Protein AF-A0A0C3BVA1-F1 (afdb_monomer)

Mean predicted aligned error: 8.03 Å

Radius of gyration: 16.5 Å; Cα contacts (8 Å, |Δi|>4): 68; chains: 1; bounding box: 39×29×45 Å

pLDDT: mean 85.55, std 10.21, range [56.78, 96.56]

Organism: Hebeloma cylindrosporum (NCBI:txid76867)

Foldseek 3Di:
DDPVVVVVVVCVVVVVVVPDDLVVLLVVLLVVFDWDFDDQDPVRDTDTATDVVSLVVQLPPDVSSVVSSVPRPRND

Structure (mmCIF, N/CA/C/O backbone):
data_AF-A0A0C3BVA1-F1
#
_entry.id   AF-A0A0C3BVA1-F1
#
loop_
_atom_site.group_PDB
_atom_site.id
_atom_site.type_symbol
_atom_site.label_atom_id
_atom_site.label_alt_id
_atom_site.label_comp_id
_atom_site.label_asym_id
_atom_site.label_entity_id
_atom_site.label_seq_id
_atom_site.pdbx_PDB_ins_code
_atom_site.Cartn_x
_atom_site.Cartn_y
_atom_site.Cartn_z
_atom_site.occupancy
_atom_site.B_iso_or_equiv
_atom_site.auth_seq_id
_atom_site.auth_comp_id
_atom_site.auth_asym_id
_atom_site.auth_atom_id
_atom_site.pdbx_PDB_model_num
ATOM 1 N N . LYS A 1 1 ? -14.840 -20.809 20.533 1.00 56.78 1 LYS A N 1
ATOM 2 C CA . LYS A 1 1 ? -14.655 -19.351 20.356 1.00 56.78 1 LYS A CA 1
ATOM 3 C C . LYS A 1 1 ? -15.819 -18.857 19.524 1.00 56.78 1 LYS A C 1
ATOM 5 O O . LYS A 1 1 ? -16.031 -19.433 18.461 1.00 56.78 1 LYS A O 1
ATOM 10 N N . SER A 1 2 ? -16.612 -17.925 20.050 1.00 81.94 2 SER A N 1
ATOM 11 C CA . SER A 1 2 ? -17.702 -17.310 19.289 1.00 81.94 2 SER A CA 1
ATOM 12 C C . SER A 1 2 ? -17.118 -16.438 18.172 1.00 81.94 2 SER A C 1
ATOM 14 O O . SER A 1 2 ? -15.989 -15.957 18.291 1.00 81.94 2 SER A O 1
ATOM 16 N N . LEU A 1 3 ? -17.872 -16.233 17.090 1.00 79.38 3 LEU A N 1
ATOM 17 C CA . LEU A 1 3 ? -17.521 -15.270 16.041 1.00 79.38 3 LEU A CA 1
ATOM 18 C C . LEU A 1 3 ? -17.360 -13.859 16.629 1.00 79.38 3 LEU A C 1
ATOM 20 O O . LEU A 1 3 ? -16.460 -13.129 16.224 1.00 79.38 3 LEU A O 1
ATOM 24 N N . ASP A 1 4 ? -18.175 -13.514 17.625 1.00 82.06 4 ASP A N 1
ATOM 25 C CA . ASP A 1 4 ? -18.107 -12.224 18.313 1.00 82.06 4 ASP A CA 1
ATOM 26 C C . ASP A 1 4 ? -16.796 -12.034 19.081 1.00 82.06 4 ASP A C 1
ATOM 28 O O . ASP A 1 4 ? -16.193 -10.967 18.987 1.00 82.06 4 ASP A O 1
ATOM 32 N N . ASP A 1 5 ? -16.302 -13.075 19.762 1.00 81.38 5 ASP A N 1
ATOM 33 C CA . ASP A 1 5 ? -15.010 -13.026 20.464 1.00 81.38 5 ASP A CA 1
ATOM 34 C C . ASP A 1 5 ? -13.871 -12.783 19.462 1.00 81.38 5 ASP A C 1
ATOM 36 O O . ASP A 1 5 ? -12.988 -11.958 19.683 1.00 81.38 5 ASP A O 1
ATOM 40 N N . PHE A 1 6 ? -13.922 -13.467 18.312 1.00 78.12 6 PHE A N 1
ATOM 41 C CA . PHE A 1 6 ? -12.934 -13.308 17.247 1.00 78.12 6 PHE A CA 1
ATOM 42 C C . PHE A 1 6 ? -12.962 -11.896 16.650 1.00 78.12 6 PHE A C 1
ATOM 44 O O . PHE A 1 6 ? -11.908 -11.291 16.459 1.00 78.12 6 PHE A O 1
ATOM 51 N N . ILE A 1 7 ? -14.151 -11.352 16.374 1.00 78.94 7 ILE A N 1
ATOM 52 C CA . ILE A 1 7 ? -14.306 -9.982 15.873 1.00 78.94 7 ILE A CA 1
ATOM 53 C C . ILE A 1 7 ? -13.777 -8.984 16.906 1.00 78.94 7 ILE A C 1
ATOM 55 O O . ILE A 1 7 ? -13.013 -8.093 16.542 1.00 78.94 7 ILE A O 1
ATOM 59 N N . HIS A 1 8 ? -14.133 -9.139 18.182 1.00 78.50 8 HIS A N 1
ATOM 60 C CA . HIS A 1 8 ? -13.717 -8.234 19.250 1.00 78.50 8 HIS A CA 1
ATOM 61 C C . HIS A 1 8 ? -12.189 -8.190 19.414 1.00 78.50 8 HIS A C 1
ATOM 63 O O . HIS A 1 8 ? -11.606 -7.102 19.427 1.00 78.50 8 HIS A O 1
ATOM 69 N N . ASP A 1 9 ? -11.536 -9.355 19.421 1.00 73.62 9 ASP A N 1
ATOM 70 C CA . ASP A 1 9 ? -10.075 -9.469 19.508 1.00 73.62 9 ASP A CA 1
ATOM 71 C C . ASP A 1 9 ? -9.369 -8.775 18.324 1.00 73.62 9 ASP A C 1
ATOM 73 O O . ASP A 1 9 ? -8.326 -8.137 18.488 1.00 73.62 9 ASP A O 1
ATOM 77 N N . HIS A 1 10 ? -9.951 -8.841 17.122 1.00 72.56 10 HIS A N 1
ATOM 78 C CA . HIS A 1 10 ? -9.374 -8.224 15.922 1.00 72.56 10 HIS A CA 1
ATOM 79 C C . HIS A 1 10 ? -9.712 -6.734 15.792 1.00 72.56 10 HIS A C 1
ATOM 81 O O . HIS A 1 10 ? -8.928 -5.977 15.220 1.00 72.56 10 HIS A O 1
ATOM 87 N N . VAL A 1 11 ? -10.833 -6.270 16.349 1.00 70.75 11 VAL A N 1
ATOM 88 C CA . VAL A 1 11 ? -11.196 -4.844 16.369 1.00 70.75 11 VAL A CA 1
ATOM 89 C C . VAL A 1 11 ? -10.168 -4.030 17.151 1.00 70.75 11 VAL A C 1
ATOM 91 O O . VAL A 1 11 ? -9.800 -2.945 16.701 1.00 70.75 11 VAL A O 1
ATOM 94 N N . ALA A 1 12 ? -9.658 -4.556 18.266 1.00 66.81 12 ALA A N 1
ATOM 95 C CA . ALA A 1 12 ? -8.613 -3.896 19.046 1.00 66.81 12 ALA A CA 1
ATOM 96 C C . ALA A 1 12 ? -7.327 -3.673 18.226 1.00 66.81 12 ALA A C 1
ATOM 98 O O . ALA A 1 12 ? -6.748 -2.588 18.266 1.00 66.81 12 ALA A O 1
ATOM 99 N N . LEU A 1 13 ? -6.924 -4.661 17.420 1.00 66.75 13 LEU A N 1
ATOM 100 C CA . LEU A 1 13 ? -5.752 -4.572 16.541 1.00 66.75 13 LEU A CA 1
ATOM 101 C C . LEU A 1 13 ? -5.983 -3.621 15.358 1.00 66.75 13 LEU A C 1
ATOM 103 O O . LEU A 1 13 ? -5.120 -2.811 15.019 1.00 66.75 13 LEU A O 1
ATOM 107 N N . LEU A 1 14 ? -7.167 -3.684 14.747 1.00 68.69 14 LEU A N 1
ATOM 108 C CA . LEU A 1 14 ? -7.534 -2.830 13.617 1.00 68.69 14 LEU A CA 1
ATOM 109 C C . LEU A 1 14 ? -7.748 -1.367 14.033 1.00 68.69 14 LEU A C 1
ATOM 111 O O . LEU A 1 14 ? -7.546 -0.473 13.214 1.00 68.69 14 LEU A O 1
ATOM 115 N N . SER A 1 15 ? -8.139 -1.110 15.284 1.00 69.69 15 SER A N 1
ATOM 116 C CA . SER A 1 15 ? -8.353 0.236 15.835 1.00 69.69 15 SER A CA 1
ATOM 117 C C . SER A 1 15 ? -7.117 1.123 15.674 1.00 69.69 15 SER A C 1
ATOM 119 O O . SER A 1 15 ? -7.205 2.216 15.118 1.00 69.69 15 SER A O 1
ATOM 121 N N . SER A 1 16 ? -5.945 0.631 16.077 1.00 71.38 16 SER A N 1
ATOM 122 C CA . SER A 1 16 ? -4.704 1.410 16.035 1.00 71.38 16 SER A CA 1
ATOM 123 C C . SER A 1 16 ? -4.282 1.748 14.605 1.00 71.38 16 SER A C 1
ATOM 125 O O . SER A 1 16 ? -3.912 2.883 14.321 1.00 71.38 16 SER A O 1
ATOM 127 N N . VAL A 1 17 ? -4.406 0.790 13.681 1.00 77.00 17 VAL A N 1
ATOM 128 C CA . VAL A 1 17 ? -4.020 0.983 12.274 1.00 77.00 17 VAL A CA 1
ATOM 129 C C . VAL A 1 17 ? -4.989 1.915 11.536 1.00 77.00 17 VAL A C 1
ATOM 131 O O . VAL A 1 17 ? -4.592 2.634 10.623 1.00 77.00 17 VAL A O 1
ATOM 134 N N . ARG A 1 18 ? -6.260 1.971 11.956 1.00 73.31 18 ARG A N 1
ATOM 135 C CA . ARG A 1 18 ? -7.257 2.917 11.420 1.00 73.31 18 ARG A CA 1
ATOM 136 C C . ARG A 1 18 ? -7.000 4.371 11.811 1.00 73.31 18 ARG A C 1
ATOM 138 O O . ARG A 1 18 ? -7.510 5.253 11.131 1.00 73.31 18 ARG A O 1
ATOM 145 N N . ASN A 1 19 ? -6.230 4.604 12.871 1.00 82.56 19 ASN A N 1
ATOM 146 C CA . ASN A 1 19 ? -5.893 5.939 13.363 1.00 82.56 19 ASN A CA 1
ATOM 147 C C . ASN A 1 19 ? -4.523 6.431 12.876 1.00 82.56 19 ASN A C 1
ATOM 149 O O . ASN A 1 19 ? -4.091 7.510 13.278 1.00 82.56 19 ASN A O 1
ATOM 153 N N . LEU A 1 20 ? -3.82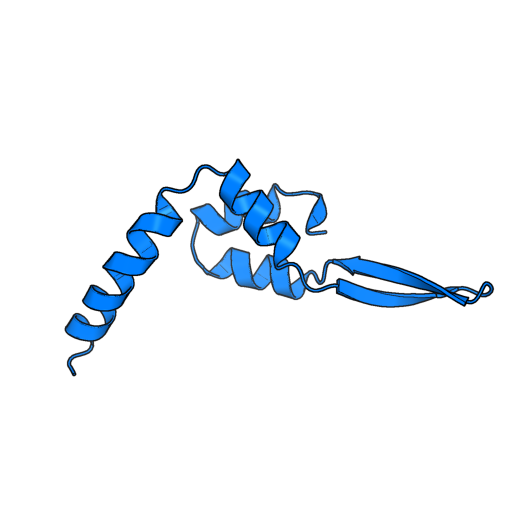6 5.657 12.037 1.00 90.00 20 LEU A N 1
ATOM 154 C CA . LEU A 1 20 ? -2.571 6.111 11.453 1.00 90.00 20 LEU A CA 1
ATOM 155 C C . LEU A 1 20 ? -2.823 7.298 10.513 1.00 90.00 20 LEU A C 1
ATOM 157 O O . LEU A 1 20 ? -3.744 7.225 9.690 1.00 90.00 20 LEU A O 1
ATOM 161 N N . PRO A 1 21 ? -1.993 8.354 10.588 1.00 92.69 21 PRO A N 1
ATOM 162 C CA . PRO A 1 21 ? -1.928 9.377 9.556 1.00 92.69 21 PRO A CA 1
ATOM 163 C C . PRO A 1 21 ? -1.714 8.747 8.172 1.00 92.69 21 PRO A C 1
ATOM 165 O O . PRO A 1 21 ? -1.039 7.712 8.074 1.00 92.69 21 PRO A O 1
ATOM 168 N N . PRO A 1 22 ? -2.281 9.337 7.110 1.00 94.00 22 PRO A N 1
ATOM 169 C CA . PRO A 1 22 ? -2.181 8.785 5.765 1.00 94.00 22 PRO A CA 1
ATOM 170 C C . PRO A 1 22 ? -0.727 8.637 5.306 1.00 94.00 22 PRO A C 1
ATOM 172 O O . PRO A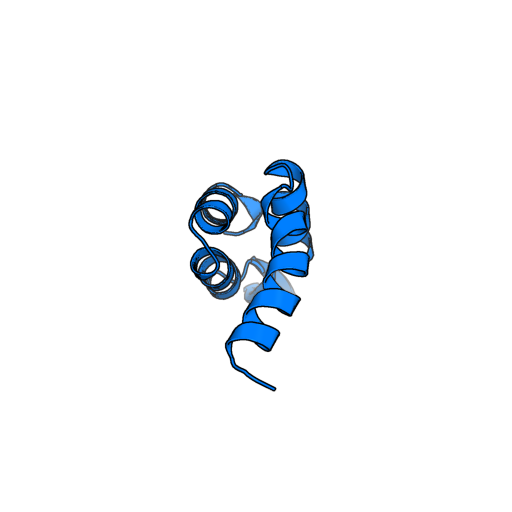 1 22 ? -0.424 7.663 4.630 1.00 94.00 22 PRO A O 1
ATOM 175 N N . GLU A 1 23 ? 0.176 9.514 5.749 1.00 95.56 23 GLU A N 1
ATOM 176 C CA . GLU A 1 23 ? 1.603 9.485 5.412 1.00 95.56 23 GLU A CA 1
ATOM 177 C C . GLU A 1 23 ? 2.295 8.237 5.981 1.00 95.56 23 GLU A C 1
ATOM 179 O O . GLU A 1 23 ? 3.080 7.583 5.301 1.00 95.56 23 GLU A O 1
ATOM 184 N N . LEU A 1 24 ? 1.962 7.850 7.220 1.00 95.56 24 LEU A N 1
ATOM 185 C CA . LEU A 1 24 ? 2.512 6.630 7.821 1.00 95.56 24 LEU A CA 1
ATOM 186 C C . LEU A 1 24 ? 1.936 5.376 7.166 1.00 95.56 24 LEU A C 1
ATOM 188 O O . LEU A 1 24 ? 2.630 4.369 7.038 1.00 95.56 24 LEU A O 1
ATOM 192 N N . LEU A 1 25 ? 0.663 5.419 6.774 1.00 94.31 25 LEU A N 1
ATOM 193 C CA . LEU A 1 25 ? 0.027 4.300 6.091 1.00 94.31 25 LEU A CA 1
ATOM 194 C C . LEU A 1 25 ? 0.591 4.118 4.671 1.00 94.31 25 LEU A C 1
ATOM 196 O O . LEU A 1 25 ? 0.851 2.987 4.269 1.00 94.31 25 LEU A O 1
ATOM 200 N N . GLU A 1 26 ? 0.844 5.216 3.958 1.00 95.62 26 GLU A N 1
ATOM 201 C CA . GLU A 1 26 ? 1.551 5.244 2.673 1.00 95.62 26 GLU A CA 1
ATOM 202 C C . GLU A 1 26 ? 2.963 4.658 2.795 1.00 95.62 26 GLU A C 1
ATOM 204 O O . GLU A 1 26 ? 3.311 3.740 2.050 1.00 95.62 26 GLU A O 1
ATOM 209 N N . ASP A 1 27 ? 3.746 5.104 3.780 1.00 96.50 27 ASP A N 1
ATOM 210 C CA . ASP A 1 27 ? 5.090 4.575 4.036 1.00 96.50 27 ASP A CA 1
ATOM 211 C C . ASP A 1 27 ? 5.076 3.060 4.289 1.00 96.50 27 ASP A C 1
ATOM 213 O O . ASP A 1 27 ? 5.953 2.330 3.813 1.00 96.50 27 ASP A O 1
ATOM 217 N N . ILE A 1 28 ? 4.082 2.565 5.034 1.00 95.06 28 ILE A N 1
ATOM 218 C CA . ILE A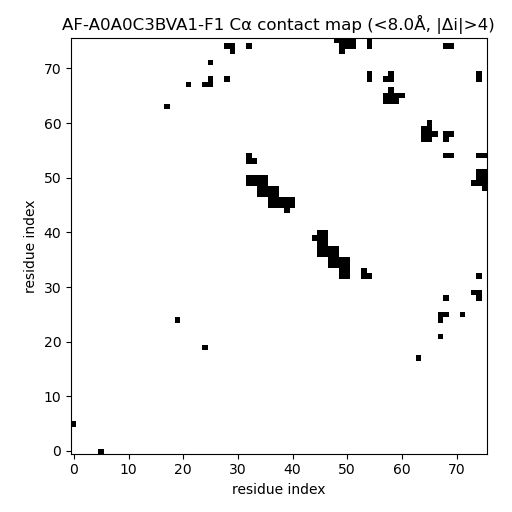 1 28 ? 3.893 1.127 5.258 1.00 95.06 28 ILE A CA 1
ATOM 219 C C . ILE A 1 28 ? 3.582 0.426 3.934 1.00 95.06 28 ILE A C 1
ATOM 221 O O . ILE A 1 28 ? 4.213 -0.583 3.619 1.00 95.06 28 ILE A O 1
ATOM 225 N N . PHE A 1 29 ? 2.644 0.950 3.143 1.00 95.50 29 PHE A N 1
ATOM 226 C CA . PHE A 1 29 ? 2.261 0.347 1.867 1.00 95.50 29 PHE A CA 1
ATOM 227 C C . PHE A 1 29 ? 3.440 0.259 0.897 1.00 95.50 29 PHE A C 1
ATOM 229 O O . PHE A 1 29 ? 3.675 -0.813 0.341 1.00 95.50 29 PHE A O 1
ATOM 236 N N . LEU A 1 30 ? 4.230 1.325 0.752 1.00 94.88 30 LEU A N 1
ATOM 237 C CA . LEU A 1 30 ? 5.412 1.350 -0.116 1.00 94.88 30 LEU A CA 1
ATOM 238 C C . LEU A 1 30 ? 6.470 0.327 0.315 1.00 94.88 30 LEU A C 1
ATOM 240 O O . LEU A 1 30 ? 7.045 -0.367 -0.520 1.00 94.88 30 LEU A O 1
ATOM 244 N N . ARG A 1 31 ? 6.693 0.167 1.625 1.00 94.00 31 ARG A N 1
ATOM 245 C CA . ARG A 1 31 ? 7.641 -0.827 2.162 1.00 94.00 31 ARG A CA 1
ATOM 246 C C . ARG A 1 31 ? 7.158 -2.265 2.007 1.00 94.00 31 ARG A C 1
ATOM 248 O O . ARG A 1 31 ? 7.980 -3.174 1.937 1.00 94.00 31 ARG A O 1
ATOM 255 N N . CYS A 1 32 ? 5.845 -2.470 1.981 1.00 92.94 32 CYS A N 1
ATOM 256 C CA . CYS A 1 32 ? 5.227 -3.779 1.794 1.00 92.94 32 CYS A CA 1
ATOM 257 C C . CYS A 1 32 ? 4.895 -4.093 0.329 1.00 92.94 32 CYS A C 1
ATOM 259 O O . CYS A 1 32 ? 4.463 -5.210 0.051 1.00 92.94 32 CYS A O 1
ATOM 261 N N . THR A 1 33 ? 5.079 -3.138 -0.588 1.00 91.44 33 THR A N 1
ATOM 262 C CA . THR A 1 33 ? 4.742 -3.300 -2.004 1.00 91.44 33 THR A CA 1
ATOM 263 C C . THR A 1 33 ? 5.539 -4.450 -2.605 1.00 91.44 33 THR A C 1
ATOM 265 O O . THR A 1 33 ? 6.766 -4.502 -2.492 1.00 91.44 33 THR A O 1
ATOM 268 N N . SER A 1 34 ? 4.833 -5.390 -3.233 1.00 88.06 34 SER A N 1
ATOM 269 C CA . SER A 1 34 ? 5.457 -6.436 -4.034 1.00 88.06 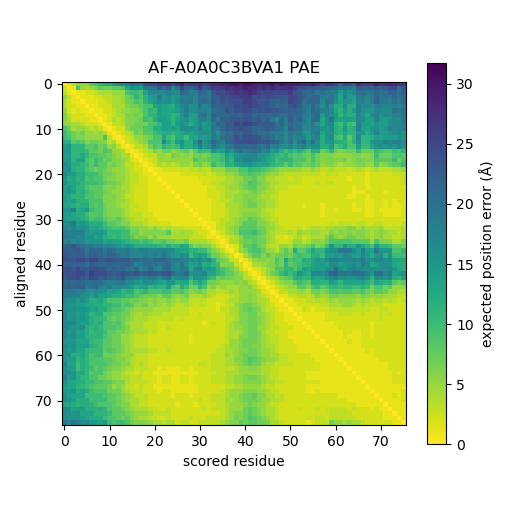34 SER A CA 1
ATOM 270 C C . SER A 1 34 ? 5.857 -5.876 -5.391 1.00 88.06 34 SER A C 1
ATOM 272 O O . SER A 1 34 ? 5.099 -5.140 -6.015 1.00 88.06 34 SER A O 1
ATOM 274 N N . TRP A 1 35 ? 7.049 -6.247 -5.849 1.00 88.38 35 TRP A N 1
ATOM 275 C CA . TRP A 1 35 ? 7.606 -5.797 -7.120 1.00 88.38 35 TRP A CA 1
ATOM 276 C C . TRP A 1 35 ? 7.584 -6.951 -8.116 1.00 88.38 35 TRP A C 1
ATOM 278 O O . TRP A 1 35 ? 8.013 -8.062 -7.793 1.00 88.38 35 TRP A O 1
ATOM 288 N N . VAL A 1 36 ? 7.091 -6.696 -9.324 1.00 84.62 36 VAL A N 1
ATOM 289 C CA . VAL A 1 36 ? 7.038 -7.672 -10.413 1.00 84.62 36 VAL A CA 1
ATOM 290 C C . VAL A 1 36 ? 8.089 -7.305 -11.449 1.00 84.62 36 VAL A C 1
ATOM 292 O O . VAL A 1 36 ? 8.204 -6.151 -11.864 1.00 84.62 36 VAL A O 1
ATOM 295 N N . ARG A 1 37 ? 8.855 -8.302 -11.900 1.00 79.31 37 ARG A N 1
ATOM 296 C CA . ARG A 1 37 ? 9.743 -8.146 -13.053 1.00 79.31 37 ARG A CA 1
ATOM 297 C C . ARG A 1 37 ? 8.887 -8.147 -14.313 1.00 79.31 37 ARG A C 1
ATOM 299 O O . ARG A 1 37 ? 8.300 -9.177 -14.640 1.00 79.31 37 ARG A O 1
ATOM 306 N N . LYS A 1 38 ? 8.810 -7.016 -15.014 1.00 70.69 38 LYS A N 1
ATOM 307 C CA . LYS A 1 38 ? 8.016 -6.939 -16.247 1.00 70.69 38 LYS A CA 1
ATOM 308 C C . LYS A 1 38 ? 8.796 -7.384 -17.478 1.00 70.69 38 LYS A C 1
ATOM 310 O O . LYS A 1 38 ? 8.271 -8.185 -18.243 1.00 70.69 38 LYS A O 1
ATOM 315 N N . PHE A 1 39 ? 10.033 -6.915 -17.656 1.00 69.44 39 PHE A N 1
ATOM 316 C CA . PHE A 1 39 ? 10.848 -7.247 -18.829 1.00 69.44 39 PHE A CA 1
ATOM 317 C C . PHE A 1 39 ? 12.346 -7.229 -18.506 1.00 69.44 39 PHE A C 1
ATOM 319 O O . PHE A 1 39 ? 12.803 -6.483 -17.638 1.00 69.44 39 PHE A O 1
ATOM 326 N N . GLU A 1 40 ? 13.096 -8.054 -19.232 1.00 61.66 40 GLU A N 1
ATOM 327 C CA . GLU A 1 40 ? 14.550 -7.983 -19.334 1.00 61.66 40 GLU A CA 1
ATOM 328 C C . GLU A 1 40 ? 14.855 -7.220 -20.627 1.00 61.66 40 GLU A C 1
ATOM 330 O O . GLU A 1 40 ? 14.354 -7.576 -21.695 1.00 61.66 40 GLU A O 1
ATOM 335 N N . THR A 1 41 ? 15.569 -6.101 -20.526 1.00 68.94 41 THR A N 1
ATOM 336 C CA . THR A 1 41 ? 15.956 -5.330 -21.720 1.00 68.94 41 THR A CA 1
ATOM 337 C C . THR A 1 41 ? 17.130 -6.002 -22.433 1.00 68.94 41 THR A C 1
ATOM 339 O O . THR A 1 41 ? 17.848 -6.796 -21.825 1.00 68.94 41 THR A O 1
ATOM 342 N N . ASP A 1 42 ? 17.405 -5.614 -23.683 1.00 75.00 42 ASP A N 1
ATOM 343 C CA . ASP A 1 42 ? 18.578 -6.080 -24.450 1.00 75.00 42 ASP A CA 1
ATOM 344 C C . ASP A 1 42 ? 19.928 -5.834 -23.731 1.00 75.00 42 ASP A C 1
ATOM 346 O O . ASP A 1 42 ? 20.955 -6.394 -24.108 1.00 75.00 42 ASP A O 1
ATOM 350 N N . LEU A 1 43 ? 19.933 -5.000 -22.683 1.00 77.88 43 LEU A N 1
ATOM 351 C CA . LEU A 1 43 ? 21.083 -4.673 -21.836 1.00 77.88 43 LEU A CA 1
ATOM 352 C C . LEU A 1 43 ? 21.152 -5.499 -20.534 1.00 77.88 43 LEU A C 1
ATOM 354 O O . LEU A 1 43 ? 21.929 -5.151 -19.646 1.00 77.88 43 LEU A O 1
ATOM 358 N N . CYS A 1 44 ? 20.338 -6.551 -20.384 1.00 74.19 44 CYS A N 1
ATOM 359 C CA . CYS A 1 44 ? 20.181 -7.323 -19.140 1.00 74.19 44 CYS A CA 1
ATOM 360 C C . CYS A 1 44 ? 19.799 -6.450 -17.929 1.00 74.19 44 CYS A C 1
ATOM 362 O O . CYS A 1 44 ? 20.188 -6.727 -16.794 1.00 74.19 44 CYS A O 1
ATOM 364 N N . VAL A 1 45 ? 19.059 -5.360 -18.161 1.00 77.50 45 VAL A N 1
ATOM 365 C CA . VAL A 1 45 ? 18.526 -4.529 -17.074 1.00 77.50 45 VAL A CA 1
ATOM 366 C C . VAL A 1 45 ? 17.159 -5.069 -16.684 1.00 77.50 45 VAL A C 1
ATOM 368 O O . VAL A 1 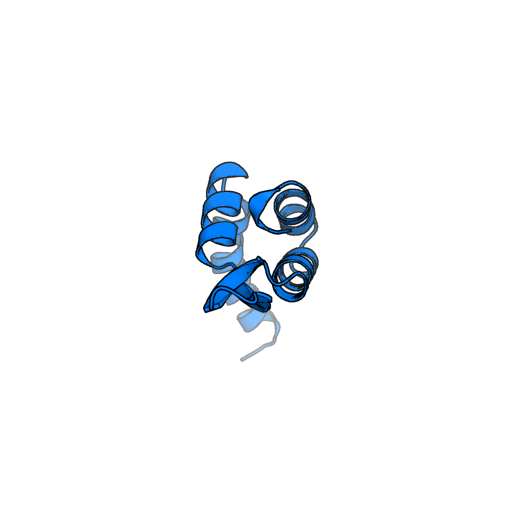45 ? 16.244 -5.093 -17.512 1.00 77.50 45 VAL A O 1
ATOM 371 N N . GLU A 1 46 ? 17.030 -5.477 -15.423 1.00 78.69 46 GLU A N 1
ATOM 372 C CA . GLU A 1 46 ? 15.756 -5.855 -14.818 1.00 78.69 46 GLU A CA 1
ATOM 373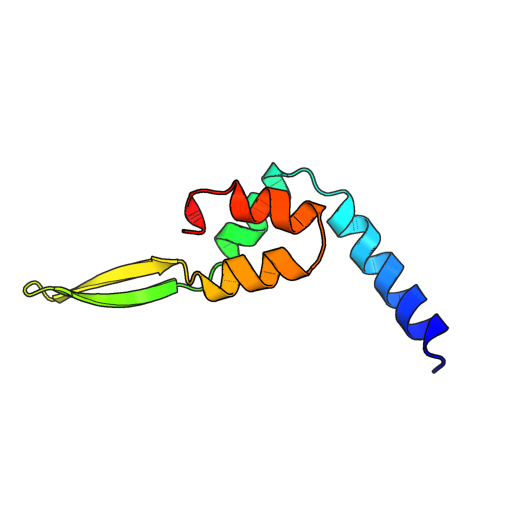 C C . GLU A 1 46 ? 14.967 -4.601 -14.445 1.00 78.69 46 GLU A C 1
ATOM 375 O O . GLU A 1 46 ? 15.392 -3.815 -13.596 1.00 78.69 46 GLU A O 1
ATOM 380 N N . ILE A 1 47 ? 13.801 -4.420 -15.067 1.00 82.12 47 ILE A N 1
ATOM 381 C CA . ILE A 1 47 ? 12.858 -3.372 -14.674 1.00 82.12 47 ILE A CA 1
ATOM 382 C C . ILE A 1 47 ? 11.853 -3.984 -13.697 1.00 82.12 47 ILE A C 1
ATOM 384 O O . ILE A 1 47 ? 11.090 -4.893 -14.047 1.00 82.12 47 ILE A O 1
ATOM 388 N N . LEU A 1 48 ? 11.888 -3.488 -12.460 1.00 85.06 48 LEU A N 1
ATOM 389 C CA . LEU A 1 48 ? 10.927 -3.807 -11.413 1.00 85.06 48 LEU A CA 1
ATOM 390 C C . LEU A 1 48 ? 9.843 -2.736 -11.392 1.00 85.06 48 LEU A C 1
ATOM 392 O O . LEU A 1 48 ? 10.146 -1.549 -11.301 1.00 85.06 48 LEU A O 1
ATOM 396 N N . GLU A 1 49 ? 8.590 -3.169 -11.436 1.00 88.94 49 GLU A N 1
ATOM 397 C CA . GLU A 1 49 ? 7.432 -2.294 -11.274 1.00 88.94 49 GLU A CA 1
ATOM 398 C C . GLU A 1 49 ? 6.579 -2.771 -10.093 1.00 88.94 49 GLU A C 1
ATOM 400 O O . GLU A 1 49 ? 6.581 -3.971 -9.791 1.00 88.94 49 GLU A O 1
ATOM 405 N N . PRO A 1 50 ? 5.860 -1.869 -9.406 1.00 90.31 50 PRO A N 1
ATOM 406 C CA . PRO A 1 50 ? 4.897 -2.254 -8.381 1.00 90.31 50 PRO A CA 1
ATOM 407 C C . PRO A 1 50 ? 3.866 -3.245 -8.932 1.00 90.31 50 PRO A C 1
ATOM 409 O O . PRO A 1 50 ? 3.386 -3.093 -10.054 1.00 90.31 50 PRO A O 1
ATOM 412 N N . ASP A 1 51 ? 3.505 -4.261 -8.147 1.00 92.06 51 ASP A N 1
ATOM 413 C CA . ASP A 1 51 ? 2.412 -5.175 -8.479 1.00 92.06 51 ASP A CA 1
ATOM 414 C C . ASP A 1 51 ? 1.055 -4.482 -8.268 1.00 92.06 51 ASP A C 1
ATOM 416 O O . ASP A 1 51 ? 0.653 -4.262 -7.117 1.00 92.06 51 ASP A O 1
ATOM 420 N N . PRO A 1 52 ? 0.272 -4.213 -9.329 1.00 91.00 52 PRO A N 1
ATOM 421 C CA . PRO A 1 52 ? -1.041 -3.600 -9.169 1.00 91.00 52 PRO A CA 1
ATOM 422 C C . PRO A 1 52 ? -1.997 -4.473 -8.345 1.00 91.00 52 PRO A C 1
ATOM 424 O O . PRO A 1 52 ? -2.910 -3.952 -7.701 1.00 91.00 52 PRO A O 1
ATOM 427 N N . ALA A 1 53 ? -1.809 -5.800 -8.329 1.00 92.94 53 ALA A N 1
ATOM 428 C CA . ALA A 1 53 ? -2.649 -6.705 -7.550 1.00 92.94 53 ALA A CA 1
ATOM 429 C C . ALA A 1 53 ? -2.511 -6.454 -6.041 1.00 92.94 53 ALA A C 1
ATOM 431 O O . ALA A 1 53 ? -3.507 -6.517 -5.312 1.00 92.94 53 ALA A O 1
ATOM 432 N N . PHE A 1 54 ? -1.312 -6.095 -5.576 1.00 93.19 54 PHE A N 1
ATOM 433 C CA . PHE A 1 54 ? -1.077 -5.723 -4.184 1.00 93.19 54 PHE A CA 1
ATOM 434 C C . PHE A 1 54 ? -1.848 -4.452 -3.815 1.00 93.19 54 PHE A C 1
ATOM 436 O O . PHE A 1 54 ? -2.629 -4.458 -2.859 1.00 93.19 54 PHE A O 1
ATOM 443 N N . THR A 1 55 ? -1.734 -3.400 -4.625 1.00 93.44 55 THR A N 1
ATOM 444 C CA . THR A 1 55 ? -2.462 -2.132 -4.443 1.00 93.44 55 THR A CA 1
ATOM 445 C C . THR A 1 55 ? -3.979 -2.330 -4.435 1.00 93.44 55 THR A C 1
ATOM 447 O O . THR A 1 55 ? -4.699 -1.780 -3.589 1.00 93.44 55 THR A O 1
ATOM 450 N N . LEU A 1 56 ? -4.485 -3.180 -5.333 1.00 94.88 56 LEU A N 1
ATOM 451 C CA . LEU A 1 56 ? -5.899 -3.541 -5.383 1.00 94.88 56 LEU A CA 1
ATOM 452 C C . LEU A 1 56 ? -6.340 -4.318 -4.139 1.00 94.88 56 LEU A C 1
ATOM 454 O O . LEU A 1 56 ? -7.433 -4.055 -3.634 1.00 94.88 56 LEU A O 1
ATOM 458 N N . SER A 1 57 ? -5.506 -5.220 -3.613 1.00 95.25 57 SER A N 1
ATOM 459 C CA . SER A 1 57 ? -5.805 -5.978 -2.391 1.00 95.25 57 SER A CA 1
ATOM 460 C C . SER A 1 57 ? -5.943 -5.067 -1.164 1.00 95.25 57 SER A C 1
ATOM 462 O O . SER A 1 57 ? -6.933 -5.161 -0.434 1.00 95.25 57 SER A O 1
ATOM 464 N N . LEU A 1 58 ? -5.034 -4.099 -0.997 1.00 93.44 58 LEU A N 1
ATOM 465 C CA . LEU A 1 58 ? -5.095 -3.100 0.076 1.00 93.44 58 LEU A CA 1
ATOM 466 C C . LEU A 1 58 ? -6.354 -2.232 -0.037 1.00 93.44 58 LEU A C 1
ATOM 468 O O . LEU A 1 58 ? -7.019 -1.932 0.959 1.00 93.44 58 LEU A O 1
ATOM 472 N N . SER A 1 59 ? -6.747 -1.911 -1.270 1.00 93.50 59 SER A N 1
ATOM 473 C CA . SER A 1 59 ? -7.958 -1.147 -1.582 1.00 93.50 59 SER A CA 1
ATOM 474 C C . SER A 1 59 ? -9.273 -1.864 -1.230 1.00 93.50 59 SER A C 1
ATOM 476 O O . SER A 1 59 ? -10.335 -1.224 -1.211 1.00 93.50 59 SER A O 1
ATOM 478 N N . GLN A 1 60 ? -9.239 -3.169 -0.933 1.00 94.50 60 GLN A N 1
ATOM 479 C CA . GLN A 1 60 ? -10.408 -3.934 -0.478 1.00 94.50 60 GLN A CA 1
ATOM 480 C C . GLN A 1 60 ? -10.546 -4.010 1.049 1.00 94.50 60 GLN A C 1
ATOM 482 O O . GLN A 1 60 ? -11.604 -4.411 1.526 1.00 94.50 60 GLN A O 1
ATOM 487 N N . VAL A 1 61 ? -9.544 -3.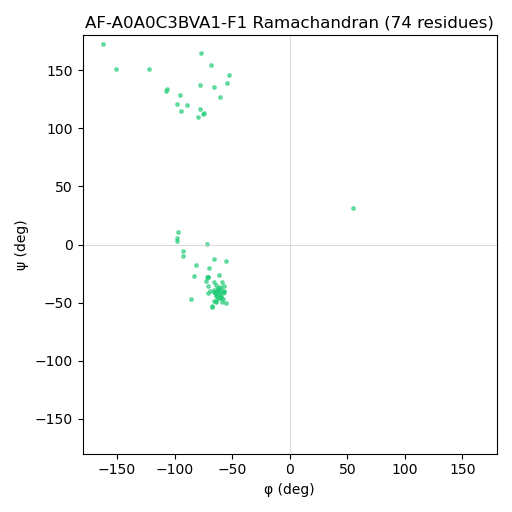582 1.828 1.00 90.81 61 VAL A N 1
ATOM 488 C CA . VAL A 1 61 ? -9.585 -3.672 3.301 1.00 90.81 61 VAL A CA 1
ATOM 489 C C . VAL A 1 61 ? -10.647 -2.743 3.891 1.00 90.81 61 VAL A C 1
ATOM 491 O O . VAL A 1 61 ? -11.501 -3.165 4.669 1.00 90.81 61 VAL A O 1
ATOM 494 N N . CYS A 1 62 ? -10.613 -1.456 3.534 1.00 90.25 62 CYS A N 1
ATOM 495 C CA . CYS A 1 62 ? -11.640 -0.488 3.917 1.00 90.25 62 CYS A CA 1
ATOM 496 C C . CYS A 1 62 ? -11.593 0.769 3.033 1.00 90.25 62 CYS A C 1
ATOM 498 O O . CYS A 1 62 ? -10.658 0.971 2.258 1.00 90.25 62 CYS A O 1
ATOM 500 N N . ARG A 1 63 ? -12.586 1.661 3.182 1.00 92.19 63 ARG A N 1
ATOM 501 C CA . ARG A 1 63 ? -12.636 2.935 2.439 1.00 92.19 63 ARG A CA 1
ATOM 502 C C . ARG A 1 63 ? -11.393 3.801 2.666 1.00 92.19 63 ARG A C 1
ATOM 504 O O . ARG A 1 63 ? -10.921 4.403 1.714 1.00 92.19 63 ARG A O 1
ATOM 511 N N . TYR A 1 64 ? -10.878 3.860 3.895 1.00 93.56 64 TYR A N 1
ATOM 512 C CA . TYR A 1 64 ? -9.709 4.680 4.221 1.00 93.56 64 TYR A CA 1
ATOM 513 C C . TYR A 1 64 ? -8.450 4.178 3.504 1.00 93.56 64 TYR A C 1
ATOM 515 O O . TYR A 1 64 ? -7.795 4.946 2.808 1.00 93.56 64 TYR A O 1
ATOM 523 N N . TRP A 1 65 ? -8.182 2.871 3.580 1.00 94.44 65 TRP A N 1
ATOM 524 C CA . TRP A 1 65 ? -7.033 2.248 2.916 1.00 94.44 65 TRP A CA 1
ATOM 525 C C . TRP A 1 65 ? -7.096 2.387 1.400 1.00 94.44 65 TRP A C 1
ATOM 527 O O . TRP A 1 65 ? -6.082 2.667 0.778 1.00 94.44 65 TRP A O 1
ATOM 537 N N . ARG A 1 66 ? -8.291 2.265 0.812 1.00 96.06 66 ARG A N 1
ATOM 538 C CA . ARG A 1 66 ? -8.499 2.526 -0.616 1.00 96.06 66 ARG A CA 1
ATOM 539 C C . ARG A 1 66 ? -8.100 3.940 -1.010 1.00 96.06 66 ARG A C 1
ATOM 541 O O . ARG A 1 66 ? -7.424 4.107 -2.015 1.00 96.06 66 ARG A O 1
ATOM 548 N N . THR A 1 67 ? -8.529 4.943 -0.245 1.00 96.56 67 THR A N 1
ATOM 549 C CA . THR A 1 67 ? -8.180 6.339 -0.533 1.00 96.56 67 THR A CA 1
ATOM 550 C C . THR A 1 67 ? -6.669 6.537 -0.516 1.00 96.56 67 THR A C 1
ATOM 552 O O . THR A 1 67 ? -6.148 7.154 -1.436 1.00 96.56 67 THR A O 1
ATOM 555 N N . VAL A 1 68 ? -5.976 5.987 0.486 1.00 96.12 68 VAL A N 1
ATOM 556 C CA . VAL A 1 68 ? -4.515 6.108 0.596 1.00 96.12 68 VAL A CA 1
ATOM 557 C C . VAL A 1 68 ? -3.816 5.346 -0.534 1.00 96.12 68 VAL A C 1
ATOM 559 O O . VAL A 1 68 ? -3.091 5.956 -1.304 1.00 96.12 68 VAL A O 1
ATOM 562 N N . ALA A 1 69 ? -4.119 4.058 -0.729 1.00 95.12 69 ALA A N 1
ATOM 563 C CA . ALA A 1 69 ? -3.460 3.217 -1.734 1.00 95.12 69 ALA A CA 1
ATOM 564 C C . ALA A 1 69 ? -3.627 3.733 -3.176 1.00 95.12 69 ALA A C 1
ATOM 566 O O . ALA A 1 69 ? -2.699 3.659 -3.975 1.00 95.12 69 ALA A O 1
ATOM 567 N N . VAL A 1 70 ? -4.800 4.274 -3.526 1.00 94.94 70 VAL A N 1
ATOM 568 C CA . VAL A 1 70 ? -5.028 4.865 -4.857 1.00 94.94 70 VAL A CA 1
ATOM 569 C C . VAL A 1 70 ? -4.302 6.205 -5.014 1.00 94.94 70 VAL A C 1
ATOM 571 O O . VAL A 1 70 ? -3.893 6.539 -6.122 1.00 94.94 70 VAL A O 1
ATOM 574 N N . ALA A 1 71 ? -4.143 6.972 -3.932 1.00 95.62 71 ALA A N 1
ATOM 575 C CA . ALA A 1 71 ? -3.485 8.275 -3.963 1.00 95.62 71 ALA A CA 1
ATOM 576 C C . ALA A 1 71 ? -1.949 8.194 -3.934 1.00 95.62 71 ALA A C 1
ATOM 578 O O . ALA A 1 71 ? -1.309 9.176 -4.297 1.00 95.62 71 ALA A O 1
ATOM 579 N N . THR A 1 72 ? -1.367 7.061 -3.529 1.00 95.69 72 THR A N 1
ATOM 580 C CA . THR A 1 72 ? 0.084 6.847 -3.446 1.00 95.69 72 THR A CA 1
ATOM 581 C C . THR A 1 72 ? 0.685 6.524 -4.824 1.00 95.69 72 THR A C 1
ATOM 583 O O . THR A 1 72 ? 0.481 5.418 -5.329 1.00 95.69 72 THR A O 1
ATOM 586 N N . PRO A 1 73 ? 1.478 7.423 -5.443 1.00 93.06 73 PRO A N 1
ATOM 587 C CA . PRO A 1 73 ? 1.995 7.204 -6.796 1.00 93.06 73 PRO A CA 1
ATOM 588 C C . PRO A 1 73 ? 2.978 6.034 -6.906 1.00 93.06 73 PRO A C 1
ATOM 590 O O . PRO A 1 73 ? 2.993 5.361 -7.923 1.00 93.06 73 PRO A O 1
ATOM 593 N N . GLY A 1 74 ? 3.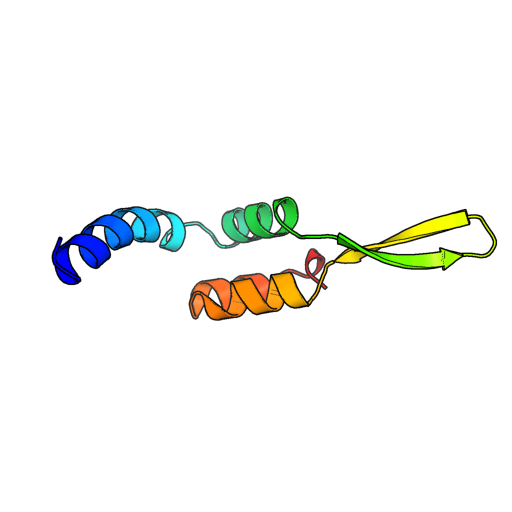773 5.756 -5.865 1.00 91.31 74 GLY A N 1
ATOM 594 C CA . GLY A 1 74 ? 4.773 4.677 -5.882 1.00 91.31 74 GLY A CA 1
ATOM 595 C C . GLY A 1 74 ? 4.201 3.253 -5.837 1.00 91.31 74 GLY A C 1
ATOM 596 O O . GLY A 1 74 ? 4.967 2.295 -5.807 1.00 91.31 74 GLY A O 1
ATOM 597 N N . MET A 1 75 ? 2.875 3.113 -5.798 1.00 91.50 75 MET A N 1
ATOM 598 C CA . MET A 1 75 ? 2.159 1.834 -5.811 1.00 91.50 75 MET A CA 1
ATOM 599 C C . MET A 1 75 ? 1.635 1.439 -7.206 1.00 91.50 75 MET A C 1
ATOM 601 O O . MET A 1 75 ? 0.906 0.447 -7.322 1.00 91.50 75 MET A O 1
ATOM 605 N N . TRP A 1 76 ? 1.976 2.212 -8.239 1.00 91.00 76 TRP A N 1
ATOM 606 C CA . TRP A 1 76 ? 1.548 2.050 -9.631 1.00 91.00 76 TRP A CA 1
ATOM 607 C C . TRP A 1 76 ? 2.742 2.146 -10.578 1.00 91.00 76 TRP A C 1
ATOM 609 O O . TRP A 1 76 ? 2.674 1.487 -11.638 1.00 91.00 76 TRP A O 1
#

Secondary structure (DSSP, 8-state):
--HHHHHHHHHHHHHHHHTS-HHHHHHHHHHH--EEEEEE-TT--EEEEE-HHHHHHHTTT-HHHHHHHHH-GGG-

Solvent-accessible surface area (backbone atoms only — n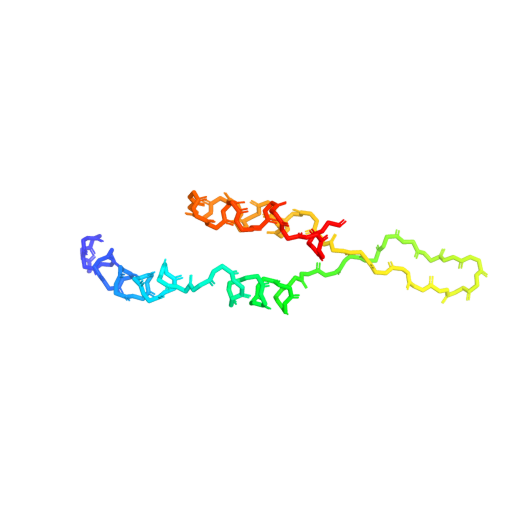ot comparable to full-atom values): 4532 Å² total; per-residue (Å²): 133,57,71,65,57,55,50,54,65,46,47,63,61,50,50,60,66,70,68,51,54,65,70,59,51,46,54,50,48,61,75,67,57,51,69,40,78,78,51,74,45,101,80,74,48,78,44,71,41,44,33,57,67,55,41,54,55,49,38,67,75,40,74,68,46,24,56,45,46,73,68,40,72,85,45,95

Sequence (76 aa):
KSLDDFIHDHVALLSSVRNLPPELLEDIFLRCTSWVRKFETDLCVEILEPDPAFTLSLSQVCRYWRTVAVATPGMW